Protein AF-W7CZQ8-F1 (afdb_monomer_lite)

pLDDT: mean 91.17, std 10.1, range [49.91, 98.0]

InterPro domains:
  IPR013785 Aldolase-type TIM barrel [G3DSA:3.20.20.70] (1-86)

Secondary structure (DSSP, 8-state):
-GGGS-B---HHHHHHHHHHHTT--HHHHHHHHTTHHHHHHTS--TTTS--B--GGGGG--S---HHHHHHHHHHHHHHHHHT----

Sequence (87 aa):
MVHQSAVIKNKMIKEYQRLEDENVDRDVLEELTLGSLRKAVQEGDTENGSVMAGQITGLINEIKPVDTLIQEMMTQATMTASQLIIK

Foldseek 3Di:
DLVPFAFDDAQLNVVLVVCVVVVHDVVVSCVQQVCQQVCCPVVVNNHSHTHGDDPCVVVDDDDDDPVVVVVVVVVVVVVVVVPDDDD

Structure (mmCIF, N/CA/C/O backbone):
data_AF-W7CZQ8-F1
#
_entry.id   AF-W7CZQ8-F1
#
loop_
_atom_site.group_PDB
_atom_site.id
_atom_site.type_symbol
_atom_site.label_atom_id
_atom_site.label_alt_id
_atom_site.label_comp_id
_atom_site.label_asym_id
_atom_site.label_entity_id
_atom_site.label_seq_id
_atom_site.pdbx_PDB_ins_code
_atom_site.Cartn_x
_atom_site.Cartn_y
_atom_site.Cartn_z
_atom_site.occupancy
_atom_site.B_iso_or_equiv
_atom_site.auth_seq_id
_atom_site.auth_comp_id
_atom_site.auth_asym_id
_atom_site.auth_atom_id
_atom_site.pdbx_PDB_model_num
ATOM 1 N N . MET A 1 1 ? -1.430 7.678 -15.803 1.00 49.91 1 MET A N 1
ATOM 2 C CA . MET A 1 1 ? -2.477 7.344 -14.794 1.00 49.91 1 MET A CA 1
ATOM 3 C C . MET A 1 1 ? -1.905 7.018 -13.408 1.00 49.91 1 MET A C 1
ATOM 5 O O . MET A 1 1 ? -2.624 7.179 -12.428 1.00 49.91 1 MET A O 1
ATOM 9 N N . VAL A 1 2 ? -0.637 6.597 -13.289 1.00 56.09 2 VAL A N 1
ATOM 10 C CA . VAL A 1 2 ? -0.034 6.197 -12.000 1.00 56.09 2 VAL A CA 1
ATOM 11 C C . VAL A 1 2 ? 0.243 7.375 -11.057 1.00 56.09 2 VAL A C 1
ATOM 13 O O . VAL A 1 2 ? 0.103 7.212 -9.850 1.00 56.09 2 VAL A O 1
ATOM 16 N N . HIS A 1 3 ? 0.504 8.577 -11.582 1.00 54.41 3 HIS A N 1
ATOM 17 C CA . HIS A 1 3 ? 0.774 9.783 -10.783 1.00 54.41 3 HIS A CA 1
ATOM 18 C C . HIS A 1 3 ? -0.328 10.147 -9.760 1.00 54.41 3 HIS A C 1
ATOM 20 O O . HIS A 1 3 ? -0.034 10.694 -8.704 1.00 54.41 3 HIS A O 1
ATOM 26 N N . GLN A 1 4 ? -1.599 9.832 -10.044 1.00 57.34 4 GLN A N 1
ATOM 27 C CA . GLN A 1 4 ? -2.741 10.182 -9.178 1.00 57.34 4 GLN A CA 1
ATOM 28 C C . GLN A 1 4 ? -3.161 9.058 -8.215 1.00 57.34 4 GLN A C 1
ATOM 30 O O . GLN A 1 4 ? -4.067 9.244 -7.405 1.00 57.34 4 GLN A O 1
ATOM 35 N N . SER A 1 5 ? -2.538 7.879 -8.301 1.00 64.56 5 SER A N 1
ATOM 36 C CA . SER A 1 5 ? -2.900 6.725 -7.472 1.00 64.56 5 SER A CA 1
ATOM 37 C C . SER A 1 5 ? -2.003 6.653 -6.238 1.00 64.56 5 SER A C 1
ATOM 39 O O . SER A 1 5 ? -0.786 6.772 -6.345 1.00 64.56 5 SER A O 1
ATOM 41 N N . ALA A 1 6 ? -2.588 6.436 -5.057 1.00 84.06 6 ALA A N 1
ATOM 42 C CA . ALA A 1 6 ? -1.822 6.236 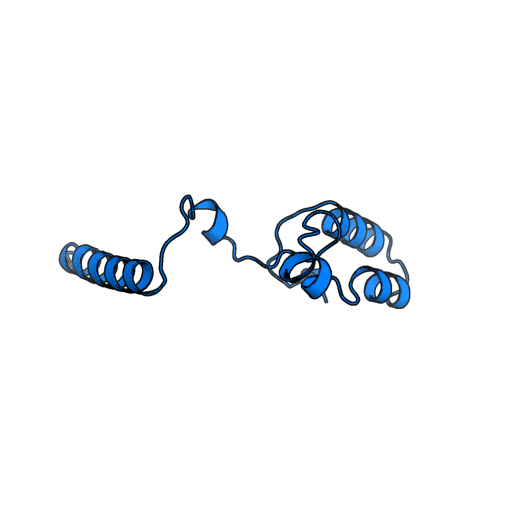-3.829 1.00 84.06 6 ALA A CA 1
ATOM 43 C C . ALA A 1 6 ? -1.031 4.916 -3.914 1.00 84.06 6 ALA A C 1
ATOM 45 O O . ALA A 1 6 ? -1.592 3.827 -3.779 1.00 84.06 6 ALA A O 1
ATOM 46 N N . VAL A 1 7 ? 0.269 5.024 -4.191 1.00 90.56 7 VAL A N 1
ATOM 47 C CA . VAL A 1 7 ? 1.201 3.900 -4.347 1.00 90.56 7 VAL A CA 1
ATOM 48 C C . VAL A 1 7 ? 2.382 4.054 -3.398 1.00 90.56 7 VAL A C 1
ATOM 50 O O . VAL A 1 7 ? 2.873 5.160 -3.155 1.00 90.56 7 VAL A O 1
ATOM 53 N N . ILE A 1 8 ? 2.872 2.935 -2.874 1.00 91.75 8 ILE A N 1
ATOM 54 C CA . ILE A 1 8 ? 4.119 2.909 -2.112 1.00 91.75 8 ILE A CA 1
ATOM 55 C C . ILE A 1 8 ? 5.277 3.171 -3.079 1.00 91.75 8 ILE A C 1
ATOM 57 O O . ILE A 1 8 ? 5.385 2.542 -4.132 1.00 91.75 8 ILE A O 1
ATOM 61 N N . LYS A 1 9 ? 6.156 4.113 -2.721 1.00 91.88 9 LYS A N 1
ATOM 62 C CA . LYS A 1 9 ? 7.323 4.464 -3.540 1.00 91.88 9 LYS A CA 1
ATOM 63 C C . LYS A 1 9 ? 8.287 3.278 -3.627 1.00 91.88 9 LYS A C 1
ATOM 65 O O . LYS A 1 9 ? 8.873 2.887 -2.622 1.00 91.88 9 LYS A O 1
ATOM 70 N N . ASN A 1 10 ? 8.511 2.781 -4.839 1.00 93.75 10 ASN A N 1
ATOM 71 C CA . ASN A 1 10 ? 9.478 1.729 -5.155 1.00 93.75 10 ASN A CA 1
ATOM 72 C C . ASN A 1 10 ? 10.313 2.104 -6.397 1.00 93.75 10 ASN A C 1
ATOM 74 O O . ASN A 1 10 ? 10.338 3.269 -6.805 1.00 93.75 10 ASN A O 1
ATOM 78 N N . LYS A 1 11 ? 11.036 1.139 -6.975 1.00 95.62 11 LYS A N 1
ATOM 79 C CA . LYS A 1 11 ? 11.916 1.362 -8.127 1.00 95.62 11 LYS A CA 1
ATOM 80 C C . LYS A 1 11 ? 11.135 1.778 -9.378 1.00 95.62 11 LYS A C 1
ATOM 82 O O . LYS A 1 11 ? 11.497 2.782 -9.984 1.00 95.62 11 LYS A O 1
ATOM 87 N N . MET 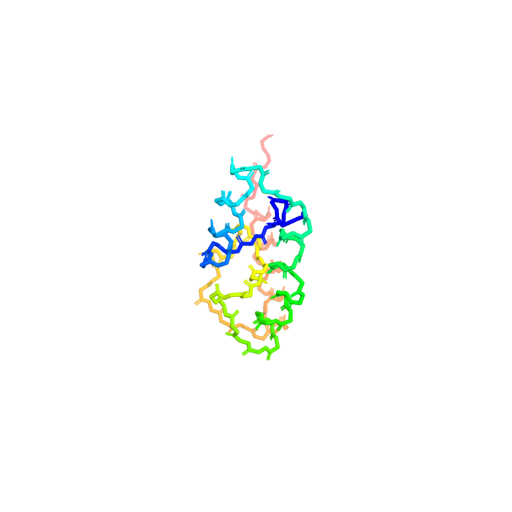A 1 12 ? 10.058 1.069 -9.724 1.00 94.25 12 MET A N 1
ATOM 88 C CA . MET A 1 12 ? 9.248 1.403 -10.903 1.00 94.25 12 MET A CA 1
ATOM 89 C C . MET A 1 12 ? 8.580 2.772 -10.777 1.00 94.25 12 MET A C 1
ATOM 91 O O . MET A 1 12 ? 8.628 3.547 -11.724 1.00 94.25 12 MET A O 1
ATOM 95 N N . ILE A 1 13 ? 8.036 3.120 -9.606 1.00 93.25 13 ILE A N 1
ATOM 96 C CA . ILE A 1 13 ? 7.396 4.429 -9.406 1.00 93.25 13 ILE A CA 1
ATOM 97 C C . ILE A 1 13 ? 8.397 5.581 -9.563 1.00 93.25 13 ILE A C 1
ATOM 99 O O . ILE A 1 13 ? 8.062 6.597 -10.165 1.00 93.25 13 ILE A O 1
ATOM 103 N N . LYS A 1 14 ? 9.631 5.428 -9.063 1.00 93.62 14 LYS A N 1
ATOM 104 C CA . LYS A 1 14 ? 10.690 6.435 -9.254 1.00 93.62 14 LYS A CA 1
ATOM 105 C C . LYS A 1 14 ? 11.065 6.595 -10.726 1.00 93.62 14 LYS A C 1
ATOM 107 O O . LYS A 1 14 ? 11.276 7.715 -11.174 1.00 93.62 14 LYS A O 1
ATOM 112 N N . GLU A 1 15 ? 11.135 5.489 -11.461 1.00 93.81 15 GLU A N 1
ATOM 113 C CA . GLU A 1 15 ? 11.438 5.520 -12.892 1.00 93.81 15 GLU A CA 1
ATOM 114 C C . GLU A 1 15 ? 10.296 6.137 -13.702 1.00 93.81 15 GLU A C 1
ATOM 116 O O . GLU A 1 15 ? 10.542 6.990 -14.548 1.00 93.81 15 GLU A O 1
ATOM 121 N N . TYR A 1 16 ? 9.047 5.788 -13.387 1.00 92.62 16 TYR A N 1
ATOM 122 C CA . TYR A 1 16 ? 7.872 6.415 -13.988 1.00 92.62 16 TYR A CA 1
ATOM 123 C C . TYR A 1 16 ? 7.898 7.935 -13.779 1.00 92.62 16 TYR A C 1
ATOM 125 O O . TYR A 1 16 ? 7.698 8.678 -14.731 1.00 92.62 16 TYR A O 1
ATOM 133 N N . GLN A 1 17 ? 8.188 8.397 -12.555 1.00 92.19 17 GLN A N 1
ATOM 134 C CA . GLN A 1 17 ? 8.298 9.828 -12.243 1.00 92.19 17 GLN A CA 1
ATOM 135 C C . GLN A 1 17 ? 9.412 10.505 -13.042 1.00 92.19 17 GLN A C 1
ATOM 137 O O . GLN A 1 17 ? 9.182 11.556 -13.623 1.00 92.19 17 GLN A O 1
ATOM 142 N N . ARG A 1 18 ? 10.591 9.879 -13.141 1.00 94.50 18 ARG A N 1
ATOM 143 C CA . ARG A 1 18 ? 11.704 10.399 -13.946 1.00 94.50 18 ARG A CA 1
ATOM 144 C C . ARG A 1 18 ? 11.321 10.555 -15.423 1.00 94.50 18 ARG A C 1
ATOM 146 O O . ARG A 1 18 ? 11.598 11.591 -16.014 1.00 94.50 18 ARG A O 1
ATOM 153 N N . LEU A 1 19 ? 10.687 9.539 -16.013 1.00 93.69 19 LEU A N 1
ATOM 154 C CA . LEU A 1 19 ? 10.247 9.560 -17.415 1.00 93.69 19 LEU A CA 1
ATOM 155 C C . LEU A 1 19 ? 9.128 10.586 -17.654 1.00 93.69 19 LEU A C 1
ATOM 157 O O . LEU A 1 19 ? 9.091 11.231 -18.701 1.00 93.69 19 LEU A O 1
ATOM 161 N N . GLU A 1 20 ? 8.230 10.752 -16.683 1.00 91.38 20 GLU A N 1
ATOM 162 C CA . GLU A 1 20 ? 7.180 11.773 -16.706 1.00 91.38 20 GLU A CA 1
ATOM 163 C C . GLU A 1 20 ? 7.783 13.188 -16.639 1.00 91.38 20 GLU A C 1
ATOM 165 O O . GLU A 1 20 ? 7.425 14.035 -17.457 1.00 91.38 20 GLU A O 1
ATOM 170 N N . ASP A 1 21 ? 8.762 13.422 -15.756 1.00 92.94 21 ASP A N 1
ATOM 171 C CA . ASP A 1 21 ? 9.502 14.690 -15.645 1.00 92.94 21 ASP A CA 1
ATOM 172 C C . ASP A 1 21 ? 10.286 15.021 -16.934 1.00 92.94 21 ASP A C 1
ATOM 174 O O . ASP A 1 21 ? 10.426 16.186 -17.317 1.00 92.94 21 ASP A O 1
ATOM 178 N N . GLU A 1 22 ? 10.762 13.996 -17.646 1.00 96.00 22 GLU A N 1
ATOM 179 C CA . GLU A 1 22 ? 11.442 14.110 -18.943 1.00 96.00 22 GLU A CA 1
ATOM 180 C C . GLU A 1 22 ? 10.484 14.301 -20.135 1.00 96.00 22 GLU A C 1
ATOM 182 O O . GLU A 1 22 ? 10.948 14.476 -21.261 1.00 96.00 22 GLU A O 1
ATOM 187 N N . ASN A 1 23 ? 9.164 14.334 -19.908 1.00 93.06 23 ASN A N 1
ATOM 188 C CA . ASN A 1 23 ? 8.129 14.433 -20.948 1.00 93.06 23 ASN A CA 1
ATOM 189 C C . ASN A 1 23 ? 8.243 13.331 -22.020 1.00 93.06 23 ASN A C 1
ATOM 191 O O . ASN A 1 23 ? 8.024 13.578 -23.209 1.00 93.06 23 ASN A O 1
ATOM 195 N N . VAL A 1 24 ? 8.605 12.115 -21.602 1.00 93.81 24 VAL A N 1
ATOM 196 C CA . VAL A 1 24 ? 8.657 10.945 -22.488 1.00 93.81 24 VAL A CA 1
ATOM 197 C C . VAL A 1 24 ? 7.257 10.620 -23.018 1.00 93.81 24 VAL A C 1
ATOM 199 O O . VAL A 1 24 ? 6.246 10.921 -22.381 1.00 93.81 24 VAL A O 1
ATOM 202 N N . ASP A 1 25 ? 7.206 10.004 -24.203 1.00 93.25 25 ASP A N 1
ATOM 203 C CA . ASP A 1 25 ? 5.958 9.584 -24.834 1.00 93.25 25 ASP A CA 1
ATOM 204 C C . ASP A 1 25 ? 5.095 8.746 -23.877 1.00 93.25 25 ASP A C 1
ATOM 206 O O . ASP A 1 25 ? 5.568 7.889 -23.121 1.00 93.25 25 ASP A O 1
ATOM 210 N N . ARG A 1 26 ? 3.793 9.000 -23.942 1.00 88.56 26 ARG A N 1
ATOM 211 C CA . ARG A 1 26 ? 2.785 8.331 -23.141 1.00 88.56 26 ARG A CA 1
ATOM 212 C C . ARG A 1 26 ? 2.781 6.821 -23.365 1.00 88.56 26 ARG A C 1
ATOM 214 O O . ARG A 1 26 ? 2.555 6.101 -22.396 1.00 88.56 26 ARG A O 1
ATOM 221 N N . ASP A 1 27 ? 3.066 6.344 -24.573 1.00 93.25 27 ASP A N 1
ATOM 222 C CA . ASP A 1 27 ? 3.086 4.905 -24.867 1.00 93.25 27 ASP A CA 1
ATOM 223 C C . ASP A 1 27 ? 4.146 4.170 -24.026 1.00 93.25 27 ASP A C 1
ATOM 225 O O . ASP A 1 27 ? 3.892 3.086 -23.499 1.00 93.25 27 ASP A O 1
ATOM 229 N N . VAL A 1 28 ? 5.301 4.806 -23.797 1.00 91.25 28 VAL A N 1
ATOM 230 C CA . VAL A 1 28 ? 6.379 4.269 -22.946 1.00 91.25 28 VAL A CA 1
ATOM 231 C C . VAL A 1 28 ? 5.953 4.239 -21.475 1.00 91.25 28 VAL A C 1
ATOM 233 O O . VAL A 1 28 ? 6.206 3.267 -20.759 1.00 91.25 28 VAL A O 1
ATOM 236 N N . LEU A 1 29 ? 5.268 5.289 -21.010 1.00 91.06 29 LEU A N 1
ATOM 237 C CA . LEU A 1 29 ? 4.717 5.344 -19.652 1.00 91.06 29 LEU A CA 1
ATOM 238 C C . LEU A 1 29 ? 3.622 4.284 -19.440 1.00 91.06 29 LEU A C 1
ATOM 240 O O . LEU A 1 29 ? 3.510 3.704 -18.356 1.00 91.06 29 LEU A O 1
ATOM 244 N N . GLU A 1 30 ? 2.801 4.019 -20.455 1.00 90.75 30 GLU A N 1
ATOM 245 C CA . GLU A 1 30 ? 1.768 2.985 -20.405 1.00 90.75 30 GLU A CA 1
ATOM 246 C C . GLU A 1 30 ? 2.383 1.583 -20.387 1.00 90.75 30 GLU A C 1
ATOM 248 O O . GLU A 1 30 ? 2.002 0.776 -19.536 1.00 90.75 30 GLU A O 1
ATOM 253 N N . GLU A 1 31 ? 3.397 1.317 -21.211 1.00 92.19 31 GLU A N 1
ATOM 254 C CA . GLU A 1 31 ? 4.126 0.044 -21.212 1.00 92.19 31 GLU A CA 1
ATOM 255 C C . GLU A 1 31 ? 4.736 -0.274 -19.838 1.00 92.19 31 GLU A C 1
ATOM 257 O O . GLU A 1 31 ? 4.580 -1.388 -19.328 1.00 92.19 31 GLU A O 1
ATOM 262 N N . LEU A 1 32 ? 5.345 0.720 -19.179 1.00 89.94 32 LEU A N 1
ATOM 263 C CA . LEU A 1 32 ? 5.930 0.562 -17.842 1.00 89.94 32 LEU A CA 1
ATOM 264 C C . LEU A 1 32 ? 4.890 0.159 -16.782 1.00 89.94 32 LEU A C 1
ATOM 266 O O . LEU A 1 32 ? 5.202 -0.544 -15.817 1.00 89.94 32 LEU A O 1
ATOM 270 N N . THR A 1 33 ? 3.645 0.605 -16.945 1.00 89.69 33 THR A N 1
ATOM 271 C CA . THR A 1 33 ? 2.582 0.423 -15.946 1.00 89.69 33 THR A CA 1
ATOM 272 C C . THR A 1 33 ? 1.647 -0.739 -16.269 1.00 89.69 33 THR A C 1
ATOM 274 O O . THR A 1 33 ? 0.917 -1.206 -15.382 1.00 89.69 33 THR A O 1
ATOM 277 N N . LEU A 1 34 ? 1.708 -1.267 -17.492 1.00 93.44 34 LEU A N 1
ATOM 278 C CA . LEU A 1 34 ? 0.904 -2.388 -17.951 1.00 93.44 34 LEU A CA 1
ATOM 279 C C . LEU A 1 34 ? 1.167 -3.637 -17.096 1.00 93.44 34 LEU A C 1
ATOM 281 O O . LEU A 1 34 ? 2.290 -4.114 -16.943 1.00 93.44 34 LEU A O 1
ATOM 285 N N . GLY A 1 35 ? 0.105 -4.162 -16.482 1.00 92.62 35 GLY A N 1
ATOM 286 C CA . GLY A 1 35 ? 0.188 -5.338 -15.608 1.00 92.62 35 GLY A CA 1
ATOM 287 C C . GLY A 1 35 ? 0.912 -5.112 -14.272 1.00 92.62 35 GLY A C 1
ATOM 288 O O . GLY A 1 35 ? 1.069 -6.060 -13.504 1.00 92.62 35 GLY A O 1
ATOM 289 N N . SER A 1 36 ? 1.313 -3.880 -13.945 1.00 93.56 36 SER A N 1
ATOM 290 C CA . SER A 1 36 ? 2.076 -3.569 -12.725 1.00 93.56 36 SER A CA 1
ATOM 291 C C . SER A 1 36 ? 1.352 -3.948 -11.424 1.00 93.56 36 SER A C 1
ATOM 293 O O . SER A 1 36 ? 1.993 -4.411 -10.482 1.00 93.56 36 SER A O 1
ATOM 295 N N . LEU A 1 37 ? 0.021 -3.819 -11.359 1.00 93.38 37 LEU A N 1
ATOM 296 C CA . LEU A 1 37 ? -0.760 -4.251 -10.191 1.00 93.38 37 LEU A CA 1
ATOM 297 C C . LEU A 1 37 ? -0.679 -5.771 -9.981 1.00 93.38 37 LEU A C 1
ATOM 299 O O . LEU A 1 37 ? -0.504 -6.237 -8.859 1.00 93.38 37 LEU A O 1
ATOM 303 N N . ARG A 1 38 ? -0.774 -6.551 -11.064 1.00 95.19 38 ARG A N 1
ATOM 304 C CA . ARG A 1 38 ? -0.662 -8.014 -11.009 1.00 95.19 38 ARG A CA 1
ATOM 305 C C . ARG A 1 38 ? 0.722 -8.437 -10.517 1.00 95.19 38 ARG A C 1
ATOM 307 O O . ARG A 1 38 ? 0.790 -9.298 -9.645 1.00 95.19 38 ARG A O 1
ATOM 314 N N . LYS A 1 39 ? 1.786 -7.801 -11.022 1.00 95.50 39 LYS A N 1
ATOM 315 C CA . LYS A 1 39 ? 3.166 -8.040 -10.569 1.00 95.50 39 LYS A CA 1
ATOM 316 C C . LYS A 1 39 ? 3.292 -7.880 -9.050 1.00 95.50 39 LYS A C 1
ATOM 318 O O . LYS A 1 39 ? 3.802 -8.768 -8.379 1.00 95.50 39 LYS A O 1
ATOM 323 N N . ALA A 1 40 ? 2.733 -6.802 -8.496 1.00 95.50 40 ALA A N 1
ATOM 3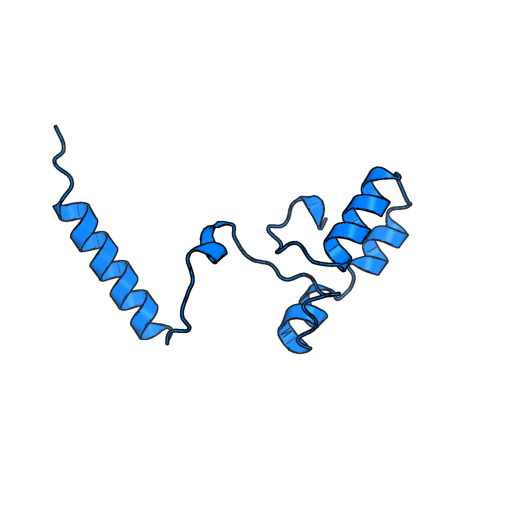24 C CA . ALA A 1 40 ? 2.751 -6.565 -7.053 1.00 95.50 40 ALA A CA 1
ATOM 325 C C . ALA A 1 40 ? 1.888 -7.566 -6.261 1.00 95.50 40 ALA A C 1
ATOM 327 O O . ALA A 1 40 ? 2.346 -8.111 -5.262 1.00 95.50 40 ALA A O 1
ATOM 328 N N . VAL A 1 41 ? 0.639 -7.797 -6.683 1.00 94.94 41 VAL A N 1
ATOM 329 C CA . VAL A 1 41 ? -0.361 -8.528 -5.879 1.00 94.94 41 VAL A CA 1
ATOM 330 C C . VAL A 1 41 ? -0.263 -10.044 -6.031 1.00 94.94 41 VAL A C 1
ATOM 332 O O . VAL A 1 41 ? -0.388 -10.763 -5.045 1.00 94.94 41 VAL A O 1
ATOM 335 N N . GLN A 1 42 ? -0.094 -10.544 -7.256 1.00 96.06 42 GLN A N 1
ATOM 336 C CA . GLN A 1 42 ? -0.097 -11.985 -7.535 1.00 96.06 42 GLN A CA 1
ATOM 337 C C . GLN A 1 42 ? 1.312 -12.572 -7.546 1.00 96.06 42 GLN A C 1
ATOM 339 O O . GLN A 1 42 ? 1.509 -13.691 -7.087 1.00 96.06 42 GLN A O 1
ATOM 344 N N . GLU A 1 43 ? 2.280 -11.831 -8.084 1.00 96.75 43 GLU A N 1
ATOM 345 C CA . GLU A 1 43 ? 3.646 -12.330 -8.297 1.00 96.75 43 GLU A CA 1
ATOM 346 C C . GLU A 1 43 ? 4.602 -11.908 -7.168 1.00 96.75 43 GLU A C 1
ATOM 348 O O . GLU A 1 43 ? 5.702 -12.443 -7.063 1.00 96.75 43 GLU A O 1
ATOM 353 N N . GLY A 1 44 ? 4.177 -10.990 -6.291 1.00 95.69 44 GLY A N 1
ATOM 354 C CA . GLY A 1 44 ? 4.964 -10.520 -5.149 1.00 95.69 44 GLY A CA 1
ATOM 355 C C . GLY A 1 44 ? 6.116 -9.578 -5.516 1.00 95.69 44 GLY A C 1
ATOM 356 O O . GLY A 1 44 ? 6.944 -9.267 -4.660 1.00 95.69 44 GLY A O 1
ATOM 357 N N . ASP A 1 45 ? 6.176 -9.094 -6.759 1.00 96.69 45 ASP A N 1
ATOM 358 C CA . ASP A 1 45 ? 7.182 -8.135 -7.212 1.00 96.69 45 ASP A CA 1
ATOM 359 C C . ASP A 1 45 ? 6.816 -6.721 -6.738 1.00 96.69 45 ASP A C 1
ATOM 361 O O . ASP A 1 45 ? 6.137 -5.942 -7.414 1.00 96.69 45 A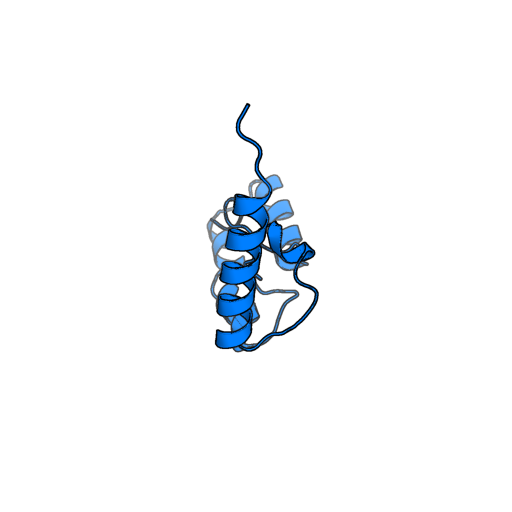SP A O 1
ATOM 365 N N . THR A 1 46 ? 7.266 -6.394 -5.530 1.00 95.44 46 THR A N 1
ATOM 366 C CA . THR A 1 46 ? 7.063 -5.081 -4.909 1.00 95.44 46 THR A CA 1
ATOM 367 C C . THR A 1 46 ? 8.051 -4.022 -5.396 1.00 95.44 46 THR A C 1
ATOM 369 O O . THR A 1 46 ? 7.863 -2.844 -5.091 1.00 95.44 46 THR A O 1
ATOM 372 N N . GLU A 1 47 ? 9.073 -4.393 -6.173 1.00 95.81 47 GLU A N 1
ATOM 373 C CA . GLU A 1 47 ? 10.058 -3.455 -6.716 1.00 95.81 47 GLU A CA 1
ATOM 374 C C . GLU A 1 47 ? 9.618 -2.884 -8.066 1.00 95.81 47 GLU A C 1
ATOM 376 O O . GLU A 1 47 ? 9.736 -1.673 -8.285 1.00 95.81 47 GLU A O 1
ATOM 381 N N . ASN A 1 48 ? 9.094 -3.744 -8.948 1.00 94.31 48 ASN A N 1
ATOM 382 C CA . ASN A 1 48 ? 8.669 -3.386 -10.303 1.00 94.31 48 ASN A CA 1
ATOM 383 C C . ASN A 1 48 ? 7.143 -3.401 -10.497 1.00 94.31 48 ASN A C 1
ATOM 385 O O . ASN A 1 48 ? 6.650 -3.071 -11.578 1.00 94.31 48 ASN A O 1
ATOM 389 N N . GLY A 1 49 ? 6.381 -3.775 -9.470 1.00 93.25 49 GLY A N 1
ATOM 390 C CA . GLY A 1 49 ? 4.924 -3.697 -9.459 1.00 93.25 49 GLY A CA 1
ATOM 391 C C . GLY A 1 49 ? 4.377 -2.376 -8.910 1.00 93.25 49 GLY A C 1
ATOM 392 O O . GLY A 1 49 ? 5.099 -1.551 -8.355 1.00 93.25 49 GLY A O 1
ATOM 393 N N . SER A 1 50 ? 3.067 -2.173 -9.041 1.00 93.81 50 SER A N 1
ATOM 394 C CA . SER A 1 50 ? 2.346 -1.056 -8.422 1.00 93.81 50 SER A CA 1
ATOM 395 C C . SER A 1 50 ? 1.742 -1.515 -7.096 1.00 93.81 50 SER A C 1
ATOM 397 O O . SER A 1 50 ? 0.687 -2.151 -7.067 1.00 93.81 50 SER A O 1
ATOM 399 N N . VAL A 1 51 ? 2.430 -1.219 -5.990 1.00 94.38 51 VAL A N 1
ATOM 400 C CA . VAL A 1 51 ? 1.943 -1.521 -4.637 1.00 94.38 51 VAL A CA 1
ATOM 401 C C . VAL A 1 51 ? 0.996 -0.405 -4.199 1.00 94.38 51 VAL A C 1
ATOM 403 O O . VAL A 1 51 ? 1.420 0.607 -3.640 1.00 94.38 51 VAL A O 1
ATOM 406 N N . MET A 1 52 ? -0.289 -0.558 -4.511 1.00 92.31 52 MET A N 1
ATOM 407 C CA . MET A 1 52 ? -1.317 0.431 -4.181 1.00 92.31 52 MET A CA 1
ATOM 408 C C . MET A 1 52 ? -1.655 0.383 -2.691 1.00 92.31 52 MET A C 1
ATOM 410 O O . MET A 1 52 ? -2.078 -0.653 -2.180 1.00 92.31 52 MET A O 1
ATOM 414 N N . ALA A 1 53 ? -1.474 1.503 -1.994 1.00 92.88 53 ALA A N 1
ATOM 415 C CA . ALA A 1 53 ? -1.751 1.614 -0.568 1.00 92.88 53 ALA A CA 1
ATOM 416 C C . ALA A 1 53 ? -2.033 3.072 -0.174 1.00 92.88 53 ALA A C 1
ATOM 418 O O . ALA A 1 53 ? -1.378 3.999 -0.651 1.00 92.88 53 ALA A O 1
ATOM 419 N N . GLY A 1 54 ? -2.999 3.283 0.724 1.00 91.06 54 GLY A N 1
ATOM 420 C CA . GLY A 1 54 ? -3.314 4.612 1.255 1.00 91.06 54 GLY A CA 1
ATOM 421 C C . GLY A 1 54 ? -2.234 5.132 2.210 1.00 91.06 54 GLY A C 1
ATOM 422 O O . GLY A 1 54 ? -1.451 4.359 2.762 1.00 91.06 54 GLY A O 1
ATOM 423 N N . GLN A 1 55 ? -2.227 6.441 2.476 1.00 91.69 55 GLN A N 1
ATOM 424 C CA . GLN A 1 55 ? -1.236 7.075 3.364 1.00 91.69 55 GLN A CA 1
ATOM 425 C C . GLN A 1 55 ? -1.235 6.502 4.794 1.00 91.69 55 GLN A C 1
ATOM 427 O O . GLN A 1 55 ? -0.197 6.483 5.448 1.00 91.69 55 GLN A O 1
ATOM 432 N N . ILE A 1 56 ? -2.376 5.978 5.257 1.00 93.69 56 ILE A N 1
ATOM 433 C CA . ILE A 1 56 ? -2.533 5.368 6.587 1.00 93.69 56 ILE A CA 1
ATOM 434 C C . ILE A 1 56 ? -1.725 4.073 6.772 1.00 93.69 56 ILE A C 1
ATOM 436 O O . ILE A 1 56 ? -1.538 3.627 7.898 1.00 93.69 56 ILE A O 1
ATOM 440 N N . THR A 1 57 ? -1.218 3.474 5.687 1.00 93.00 57 THR A N 1
ATOM 441 C CA . THR A 1 57 ? -0.523 2.173 5.709 1.00 93.00 57 THR A CA 1
ATOM 442 C C . THR A 1 57 ? 0.677 2.155 6.656 1.00 93.00 57 THR A C 1
ATOM 444 O O . THR A 1 57 ? 0.962 1.122 7.246 1.00 93.00 57 THR A O 1
ATOM 447 N N . GLY A 1 58 ? 1.333 3.299 6.883 1.00 92.50 58 GLY A N 1
ATOM 448 C CA . GLY A 1 58 ? 2.429 3.408 7.854 1.00 92.50 58 GLY A CA 1
ATOM 449 C C . GLY A 1 58 ? 2.021 3.191 9.320 1.00 92.50 58 GLY A C 1
ATOM 450 O O . GLY A 1 58 ? 2.894 3.015 10.162 1.00 92.50 58 GLY A O 1
ATOM 451 N N . LEU A 1 59 ? 0.722 3.196 9.640 1.00 94.56 59 LEU A N 1
ATOM 452 C CA . LEU A 1 59 ? 0.210 2.872 10.977 1.00 94.56 59 LEU A CA 1
ATOM 453 C C . LEU A 1 59 ? -0.106 1.378 11.154 1.00 94.56 59 LEU A C 1
ATOM 455 O O . LEU A 1 59 ? -0.379 0.940 12.272 1.00 94.56 59 LEU A O 1
ATOM 459 N N . ILE A 1 60 ? -0.081 0.594 10.074 1.00 93.56 60 ILE A N 1
ATOM 460 C CA . ILE A 1 60 ? -0.382 -0.837 10.110 1.00 93.56 60 ILE A CA 1
ATOM 461 C C . ILE A 1 60 ? 0.901 -1.597 10.448 1.00 93.56 60 ILE A C 1
ATOM 463 O O . ILE A 1 60 ? 1.818 -1.672 9.637 1.00 93.56 60 ILE A O 1
ATOM 467 N N . ASN A 1 61 ? 0.959 -2.159 11.655 1.00 95.44 61 ASN A N 1
ATOM 468 C CA . ASN A 1 61 ? 2.153 -2.830 12.188 1.00 95.44 61 ASN A CA 1
ATOM 469 C C . ASN A 1 61 ? 1.962 -4.339 12.400 1.00 95.44 61 ASN A C 1
ATOM 471 O O . ASN A 1 61 ? 2.849 -5.017 12.910 1.00 95.44 61 ASN A O 1
ATOM 475 N N . GLU A 1 62 ? 0.799 -4.871 12.036 1.00 95.50 62 GLU A N 1
ATOM 476 C CA . GLU A 1 62 ? 0.422 -6.250 12.314 1.00 95.50 62 GLU A CA 1
ATOM 477 C C . GLU A 1 62 ? -0.561 -6.781 11.270 1.00 95.50 62 GLU A C 1
ATOM 479 O O . GLU A 1 62 ? -1.310 -6.026 10.647 1.00 95.50 62 GLU A O 1
ATOM 484 N N . ILE A 1 63 ? -0.550 -8.102 11.086 1.00 96.31 63 ILE A N 1
ATOM 485 C CA . ILE A 1 63 ? -1.483 -8.818 10.215 1.00 96.31 63 ILE A CA 1
ATOM 486 C C . ILE A 1 63 ? -2.591 -9.384 11.097 1.00 96.31 63 ILE A C 1
ATOM 488 O O . ILE A 1 63 ? -2.310 -10.152 12.017 1.00 96.31 63 ILE A O 1
ATOM 492 N N . LYS A 1 64 ? -3.846 -9.036 10.797 1.00 95.38 64 LYS A N 1
ATOM 493 C CA . LYS A 1 64 ? -5.014 -9.497 11.555 1.00 95.38 64 LYS A CA 1
ATOM 494 C C . LYS A 1 64 ? -6.007 -10.263 10.691 1.00 95.38 64 LYS A C 1
ATOM 496 O O . LYS A 1 64 ? -6.195 -9.915 9.523 1.00 95.38 64 LYS A O 1
ATOM 501 N N . PRO A 1 65 ? -6.707 -11.247 11.278 1.00 98.00 65 PRO A N 1
ATOM 502 C CA . PRO A 1 65 ? -7.968 -11.736 10.745 1.00 98.00 65 PRO A CA 1
ATOM 503 C C . PRO A 1 65 ? -8.979 -10.595 10.545 1.00 98.00 65 PRO A C 1
ATOM 505 O O . PRO A 1 65 ? -9.030 -9.640 11.326 1.00 98.00 65 PRO A O 1
ATOM 508 N N . VAL A 1 66 ? -9.792 -10.697 9.491 1.00 97.56 66 VAL A N 1
ATOM 509 C CA . VAL A 1 66 ? -10.747 -9.645 9.095 1.00 97.56 66 VAL A CA 1
ATOM 510 C C . VAL A 1 66 ? -11.801 -9.391 10.175 1.00 97.56 66 VAL A C 1
ATOM 512 O O . VAL A 1 66 ? -12.159 -8.244 10.432 1.00 97.56 66 VAL A O 1
ATOM 515 N N . ASP A 1 67 ? -12.283 -10.446 10.825 1.00 97.88 67 ASP A N 1
ATOM 516 C CA . ASP A 1 67 ? -13.250 -10.363 11.920 1.00 97.88 67 ASP A CA 1
ATOM 517 C C . ASP A 1 67 ? -12.692 -9.571 13.109 1.00 97.88 67 ASP A C 1
ATOM 519 O O . ASP A 1 67 ? -13.346 -8.652 13.602 1.00 97.88 67 ASP A O 1
ATOM 523 N N . THR A 1 68 ? -11.455 -9.866 13.508 1.00 97.69 68 THR A N 1
ATOM 524 C CA . THR A 1 68 ? -10.752 -9.183 14.599 1.00 97.69 68 THR A CA 1
ATOM 525 C C . THR A 1 68 ? -10.569 -7.702 14.275 1.00 97.69 68 THR A C 1
ATOM 527 O O . THR A 1 68 ? -10.921 -6.853 15.093 1.00 97.69 68 THR A O 1
ATOM 530 N N . LEU A 1 69 ? -10.105 -7.381 13.059 1.00 96.50 69 LEU A N 1
ATOM 531 C CA . LEU A 1 69 ? -9.915 -6.000 12.606 1.00 96.50 69 LEU A CA 1
ATOM 532 C C . LEU A 1 69 ? -11.212 -5.181 12.712 1.00 96.50 69 LEU A C 1
ATOM 534 O O . LEU A 1 69 ? -11.208 -4.077 13.251 1.00 96.50 69 LEU A O 1
ATOM 538 N N . ILE A 1 70 ? -12.331 -5.727 12.227 1.00 97.69 70 ILE A N 1
ATOM 539 C CA . ILE A 1 70 ? -13.626 -5.033 12.250 1.00 97.69 70 ILE A CA 1
ATOM 540 C C . ILE A 1 70 ? -14.093 -4.798 13.692 1.00 97.69 70 ILE A C 1
ATOM 542 O O . ILE A 1 70 ? -14.511 -3.688 14.025 1.00 97.69 70 ILE A O 1
ATOM 546 N N . GLN A 1 71 ? -14.018 -5.814 14.557 1.00 98.00 71 GLN A N 1
ATOM 547 C CA . GLN A 1 71 ? -14.456 -5.690 15.952 1.00 98.00 71 GLN A CA 1
ATOM 548 C C . GLN A 1 71 ? -13.638 -4.648 16.720 1.00 98.00 71 GLN A C 1
ATOM 550 O O . GLN A 1 71 ? -14.203 -3.819 17.438 1.00 98.00 71 GLN A O 1
ATOM 555 N N . GLU A 1 72 ? -12.318 -4.646 16.53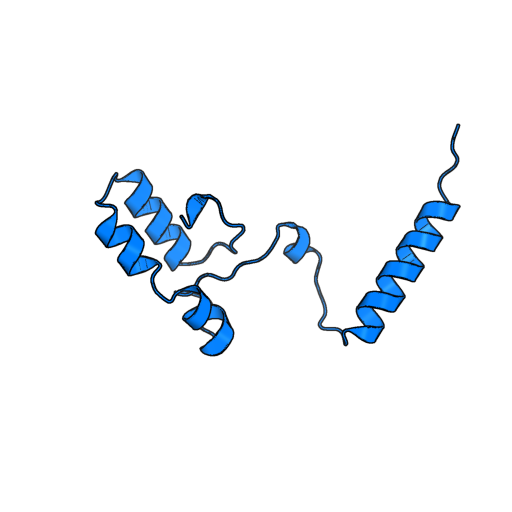8 1.00 96.94 72 GLU A N 1
ATOM 556 C CA . GLU A 1 72 ? -11.437 -3.648 17.138 1.00 96.94 72 GLU A CA 1
ATOM 557 C C . GLU A 1 72 ? -11.761 -2.237 16.648 1.00 96.94 72 GLU A C 1
ATOM 559 O O . GLU A 1 72 ? -11.940 -1.344 17.475 1.00 96.94 72 GLU A O 1
ATOM 564 N N . MET A 1 73 ? -11.902 -2.037 15.332 1.00 96.50 73 MET A N 1
ATOM 565 C CA . MET A 1 73 ? -12.234 -0.730 14.753 1.00 96.50 73 MET A CA 1
ATOM 566 C C . MET A 1 73 ? -13.540 -0.168 15.328 1.00 96.50 73 MET A C 1
ATOM 568 O O . MET A 1 73 ? -13.594 0.996 15.726 1.00 96.50 73 MET A O 1
ATOM 572 N N . MET A 1 74 ? -14.589 -0.992 15.417 1.00 97.94 74 MET A N 1
ATOM 573 C CA . MET A 1 74 ? -15.890 -0.572 15.954 1.00 97.94 74 MET A CA 1
ATOM 574 C C . MET A 1 74 ? -15.833 -0.273 17.456 1.00 97.94 74 MET A C 1
ATOM 576 O O . MET A 1 74 ? -16.440 0.695 17.930 1.00 97.94 74 MET A O 1
ATOM 580 N N . THR A 1 75 ? -15.079 -1.079 18.205 1.00 97.69 75 THR A N 1
ATOM 581 C CA . THR A 1 75 ? -14.875 -0.882 19.645 1.00 97.69 75 THR A CA 1
ATOM 582 C C . THR A 1 75 ? -14.116 0.415 19.907 1.00 97.69 75 THR A C 1
ATOM 584 O O . THR A 1 75 ? -14.575 1.247 20.690 1.00 97.69 75 THR A O 1
ATOM 587 N N . GLN A 1 76 ? -13.000 0.629 19.205 1.00 96.38 76 GLN A N 1
ATOM 588 C CA . GLN A 1 76 ? -12.196 1.847 19.295 1.00 96.38 76 GLN A CA 1
ATOM 589 C C . GLN A 1 76 ? -13.020 3.083 18.935 1.00 96.38 76 GLN A C 1
ATOM 591 O O . GLN A 1 76 ? -13.036 4.036 19.707 1.00 96.38 76 GLN A O 1
ATOM 596 N N . ALA A 1 77 ? -13.773 3.051 17.830 1.00 97.00 77 ALA A N 1
ATOM 597 C CA . ALA A 1 77 ? -14.633 4.162 17.428 1.00 97.00 77 ALA A CA 1
ATOM 598 C C . ALA A 1 77 ? -15.654 4.532 18.520 1.00 97.00 77 ALA A C 1
ATOM 600 O O . ALA A 1 77 ? -15.810 5.708 18.852 1.00 97.00 77 ALA A O 1
ATOM 601 N N . THR A 1 78 ? -16.305 3.533 19.125 1.00 96.44 78 THR A N 1
ATOM 602 C CA . THR A 1 78 ? -17.282 3.744 20.207 1.00 96.44 78 THR A CA 1
ATOM 603 C C . THR A 1 78 ? -16.624 4.308 21.468 1.00 96.44 78 THR A C 1
ATOM 605 O O . THR A 1 78 ? -17.144 5.245 22.078 1.00 96.44 78 THR A O 1
ATOM 608 N N . MET A 1 79 ? -15.461 3.773 21.850 1.00 96.50 79 MET A N 1
ATOM 609 C CA . MET A 1 79 ? -14.686 4.254 22.997 1.00 96.50 79 MET A CA 1
ATOM 610 C C . MET A 1 79 ? -14.187 5.686 22.803 1.00 96.50 79 MET A C 1
ATOM 612 O O . MET A 1 79 ? -14.227 6.476 23.739 1.00 96.50 79 MET A O 1
ATOM 616 N N . THR A 1 80 ? -13.719 6.034 21.605 1.00 95.69 80 THR A N 1
ATOM 617 C CA . THR A 1 80 ? -13.278 7.396 21.297 1.00 95.69 80 THR A CA 1
ATOM 618 C C . THR A 1 80 ? -14.458 8.361 21.317 1.00 95.69 80 THR A C 1
ATOM 620 O O . THR A 1 80 ? -14.350 9.430 21.912 1.00 95.69 80 THR A O 1
ATOM 623 N N . ALA A 1 81 ? -15.600 7.983 20.736 1.00 94.12 81 ALA A N 1
ATOM 624 C CA . ALA A 1 81 ? -16.790 8.829 20.707 1.00 94.12 81 ALA A CA 1
ATOM 625 C C . ALA A 1 81 ? -17.325 9.159 22.111 1.00 94.12 81 ALA A C 1
ATOM 627 O O . ALA A 1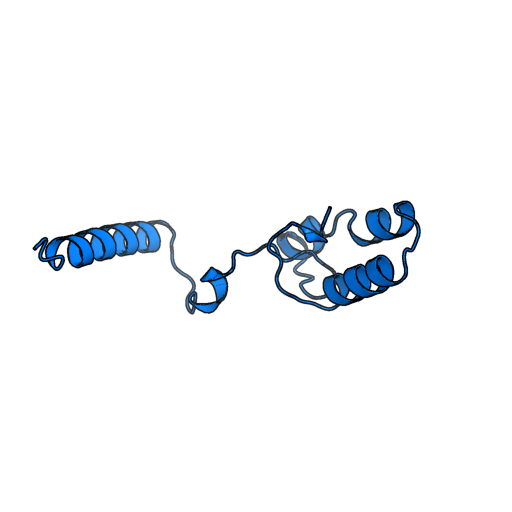 81 ? -17.734 10.292 22.351 1.00 94.12 81 ALA A O 1
ATOM 628 N N . SER A 1 82 ? -17.284 8.213 23.057 1.00 93.56 82 SER A N 1
ATOM 629 C CA . SER A 1 82 ? -17.757 8.444 24.433 1.00 93.56 82 SER A CA 1
ATOM 630 C C . SER A 1 82 ? -16.870 9.393 25.247 1.00 93.56 82 SER A C 1
ATOM 632 O O . SER A 1 82 ? -17.328 9.964 26.234 1.00 93.56 82 SER A O 1
ATOM 634 N N . GLN A 1 83 ? -15.616 9.589 24.829 1.00 93.12 83 GLN A N 1
ATOM 635 C CA . GLN A 1 83 ? -14.668 10.512 25.461 1.00 93.12 83 GLN A CA 1
ATOM 636 C C . GLN A 1 83 ? -14.787 11.947 24.928 1.00 93.12 83 GLN A C 1
ATOM 638 O O . GLN A 1 83 ? -14.156 12.860 25.467 1.00 93.12 83 GLN A O 1
ATOM 643 N N . LEU A 1 84 ? -15.584 12.171 23.878 1.00 93.00 84 LEU A N 1
ATOM 644 C CA . LEU A 1 84 ? -15.794 13.499 23.316 1.00 93.00 84 LEU A CA 1
ATOM 645 C C . LEU A 1 84 ? -16.736 14.302 24.217 1.00 93.00 84 LEU A C 1
ATOM 647 O O . LEU A 1 84 ? -17.943 14.079 24.255 1.00 93.00 84 LEU A O 1
ATOM 651 N N . ILE A 1 85 ? -16.180 15.284 24.924 1.00 83.56 85 ILE A N 1
ATOM 652 C CA . ILE A 1 85 ? -16.970 16.299 25.623 1.00 83.56 85 ILE A CA 1
ATOM 653 C C . ILE A 1 85 ? -17.320 17.377 24.599 1.00 83.56 85 ILE A C 1
ATOM 655 O O . ILE A 1 85 ? -16.477 18.204 24.244 1.00 83.56 85 ILE A O 1
ATOM 659 N N . ILE A 1 86 ? -18.558 17.355 24.111 1.00 75.50 86 ILE A N 1
ATOM 660 C CA . ILE A 1 86 ? -19.092 18.440 23.286 1.00 75.50 86 ILE A CA 1
ATOM 661 C C . ILE A 1 86 ? -19.337 19.627 24.227 1.00 75.50 86 ILE A C 1
ATOM 663 O O . ILE A 1 86 ? -20.200 19.551 25.101 1.00 75.50 86 ILE A O 1
ATOM 667 N N . LYS A 1 87 ? -18.508 20.668 24.106 1.00 55.62 87 LYS A N 1
ATOM 668 C CA . LYS A 1 87 ? -18.701 21.953 24.792 1.00 55.62 87 LYS A CA 1
ATOM 669 C C . LYS A 1 87 ? -19.758 22.794 24.094 1.00 55.62 87 LYS A C 1
ATOM 671 O O . LYS A 1 87 ? -19.792 22.752 22.845 1.00 55.62 87 LYS A O 1
#

Radius of gyration: 18.79 Å; chains: 1; bounding box: 31×34×50 Å

Organism: NCBI:txid1265816